Protein AF-A0A966U007-F1 (afdb_monomer_lite)

Radius of gyration: 18.62 Å; chains: 1; bounding box: 46×40×40 Å

Secondary structure (DSSP, 8-state):
-----HHHHHHHHHHHTSTT-SEEEEE-TTSS-EEEEE-TTSHHHHHHHHTT-----HHHHHHHHHHSPPTT---

Structure (mmCIF, N/CA/C/O backbone):
data_AF-A0A966U007-F1
#
_entry.id   AF-A0A966U007-F1
#
loop_
_atom_site.group_PDB
_atom_site.id
_atom_site.type_symbol
_atom_site.label_atom_id
_atom_site.label_alt_id
_atom_site.label_comp_id
_atom_site.label_asym_id
_atom_site.label_entity_id
_atom_site.label_seq_id
_atom_site.pdbx_PDB_ins_code
_atom_site.Cartn_x
_atom_site.Cartn_y
_atom_site.Cartn_z
_atom_site.occupancy
_atom_site.B_iso_or_equiv
_atom_site.auth_seq_id
_atom_site.auth_comp_id
_atom_site.auth_asym_id
_atom_site.auth_atom_id
_atom_site.pdbx_PDB_model_num
ATOM 1 N N . MET A 1 1 ? 8.445 14.609 -12.428 1.00 49.88 1 MET A N 1
ATOM 2 C CA . MET A 1 1 ? 7.345 14.166 -11.544 1.00 49.88 1 MET A CA 1
ATOM 3 C C . MET A 1 1 ? 6.713 12.956 -12.197 1.00 49.88 1 MET A C 1
ATOM 5 O O . MET A 1 1 ? 6.009 13.131 -13.184 1.00 49.88 1 MET A O 1
ATOM 9 N N . ALA A 1 2 ? 7.042 11.749 -11.734 1.00 57.94 2 ALA A N 1
ATOM 10 C CA . ALA A 1 2 ? 6.395 10.549 -12.249 1.00 57.94 2 ALA A CA 1
ATOM 11 C C . ALA A 1 2 ? 4.909 10.612 -11.889 1.00 57.94 2 ALA A C 1
ATOM 13 O O . ALA A 1 2 ? 4.539 10.960 -10.765 1.00 57.94 2 ALA A O 1
ATOM 14 N N . SER A 1 3 ? 4.056 10.405 -12.879 1.00 72.38 3 SER A N 1
ATOM 15 C CA . SER A 1 3 ? 2.624 10.617 -12.756 1.00 72.38 3 SER A CA 1
ATOM 16 C C . SER A 1 3 ? 1.940 9.501 -13.515 1.00 72.38 3 SER A C 1
ATOM 18 O O . SER A 1 3 ? 2.289 9.257 -14.666 1.00 72.38 3 SER A O 1
ATOM 20 N N . LEU A 1 4 ? 0.968 8.848 -12.876 1.00 77.50 4 LEU A N 1
ATOM 21 C CA . LEU A 1 4 ? 0.156 7.809 -13.506 1.00 77.50 4 LEU A CA 1
ATOM 22 C C . LEU A 1 4 ? -0.385 8.318 -14.848 1.00 77.50 4 LEU A C 1
ATOM 24 O O . LEU A 1 4 ? -0.836 9.468 -14.945 1.00 77.50 4 LEU A O 1
ATOM 28 N N . SER A 1 5 ? -0.365 7.485 -15.880 1.00 87.00 5 SER A N 1
ATOM 29 C CA . SER A 1 5 ? -0.999 7.818 -17.153 1.00 87.00 5 SER A CA 1
ATOM 30 C C . SER A 1 5 ? -2.501 8.053 -16.957 1.00 87.00 5 SER A C 1
ATOM 32 O O . SER A 1 5 ? -3.103 7.668 -15.949 1.00 87.00 5 SER A O 1
ATOM 34 N N . PHE A 1 6 ? -3.138 8.707 -17.928 1.00 87.56 6 PHE A N 1
ATOM 35 C CA . PHE A 1 6 ? -4.579 8.958 -17.881 1.00 87.56 6 PHE A CA 1
ATOM 36 C C . PHE A 1 6 ? -5.391 7.664 -17.685 1.00 87.56 6 PHE A C 1
ATOM 38 O O . PHE A 1 6 ? -6.316 7.628 -16.874 1.00 87.56 6 PHE A O 1
ATOM 45 N N . TRP A 1 7 ? -5.002 6.587 -18.372 1.00 88.88 7 TRP A N 1
ATOM 46 C CA . TRP A 1 7 ? -5.684 5.295 -18.302 1.00 88.88 7 TRP A CA 1
ATOM 47 C C . TRP A 1 7 ? -5.513 4.606 -16.953 1.00 88.88 7 TRP A C 1
ATOM 49 O O . TRP A 1 7 ? -6.479 4.071 -16.417 1.00 88.88 7 TRP A O 1
ATOM 59 N N . GLU A 1 8 ? -4.319 4.669 -16.369 1.00 86.56 8 GLU A N 1
ATOM 60 C CA . GLU A 1 8 ? -4.069 4.108 -15.040 1.00 86.56 8 GLU A CA 1
ATOM 61 C C . GLU A 1 8 ? -4.860 4.861 -13.971 1.00 86.56 8 GLU A C 1
ATOM 63 O O . GLU A 1 8 ? -5.478 4.235 -13.113 1.00 86.56 8 GLU A O 1
ATOM 68 N N . ARG A 1 9 ? -4.939 6.196 -14.055 1.00 87.62 9 ARG A N 1
ATOM 69 C CA . ARG A 1 9 ? -5.786 6.983 -13.143 1.00 87.62 9 ARG A CA 1
ATOM 70 C C . ARG A 1 9 ? -7.255 6.608 -13.266 1.00 87.62 9 ARG A C 1
ATOM 72 O O . ARG A 1 9 ? -7.926 6.474 -12.246 1.00 87.62 9 ARG A O 1
ATOM 79 N N . LEU A 1 10 ? -7.750 6.438 -14.492 1.00 88.44 10 LEU A N 1
ATOM 80 C CA . LEU A 1 10 ? -9.134 6.038 -14.726 1.00 88.44 10 LEU A CA 1
ATOM 81 C C . LEU A 1 10 ? -9.410 4.634 -14.170 1.00 88.44 10 LEU A C 1
ATOM 83 O O . LEU A 1 10 ? -10.428 4.429 -13.512 1.00 88.44 10 LEU A O 1
ATOM 87 N N . ALA A 1 11 ? -8.491 3.689 -14.376 1.00 88.62 11 ALA A N 1
ATOM 88 C CA . ALA A 1 11 ? -8.597 2.336 -13.841 1.00 88.62 11 ALA A CA 1
ATOM 89 C C . ALA A 1 11 ? -8.611 2.331 -12.305 1.00 88.62 11 ALA A C 1
ATOM 91 O O . ALA A 1 11 ? -9.494 1.719 -11.705 1.00 88.62 11 ALA A O 1
ATOM 92 N N . VAL A 1 12 ? -7.695 3.067 -11.665 1.00 88.19 12 VAL A N 1
ATOM 93 C CA . VAL A 1 12 ? -7.668 3.223 -10.201 1.00 88.19 12 VAL A CA 1
ATOM 94 C C . VAL A 1 12 ? -8.973 3.846 -9.705 1.00 88.19 12 VAL A C 1
ATOM 96 O O . VAL A 1 12 ? -9.576 3.325 -8.773 1.00 88.19 12 VAL A O 1
ATOM 99 N N . ALA A 1 13 ? -9.462 4.908 -10.351 1.00 87.50 13 ALA A N 1
ATOM 100 C CA . ALA A 1 13 ? -10.705 5.572 -9.960 1.00 87.50 13 ALA A CA 1
ATOM 101 C C . ALA A 1 13 ? -11.935 4.651 -10.053 1.00 87.50 13 ALA A C 1
ATOM 103 O O . ALA A 1 13 ? -12.823 4.719 -9.202 1.00 87.50 13 ALA A O 1
ATOM 104 N N . LEU A 1 14 ? -11.989 3.780 -11.065 1.00 89.44 14 LEU A N 1
ATOM 105 C CA . LEU A 1 14 ? -13.058 2.792 -11.205 1.00 89.44 14 LEU A CA 1
ATOM 106 C C . LEU A 1 14 ? -12.961 1.691 -10.144 1.00 89.44 14 LEU A C 1
ATOM 108 O O . LEU A 1 14 ? -13.975 1.330 -9.548 1.00 89.44 14 LEU A O 1
ATOM 112 N N . LEU A 1 15 ? -11.755 1.181 -9.892 1.00 86.81 15 LEU A N 1
ATOM 113 C CA . LEU A 1 15 ? -11.531 0.088 -8.947 1.00 86.81 15 LEU A CA 1
ATOM 114 C C . LEU A 1 15 ? -11.759 0.518 -7.495 1.00 86.81 15 LEU A C 1
ATOM 116 O O . LEU A 1 15 ? -12.431 -0.195 -6.762 1.00 86.81 15 LEU A O 1
ATOM 120 N N . VAL A 1 16 ? -11.301 1.708 -7.097 1.00 86.25 16 VAL A N 1
ATOM 121 C CA . VAL A 1 16 ? -11.509 2.256 -5.738 1.00 86.25 16 VAL A CA 1
ATOM 122 C C . VAL A 1 16 ? -12.992 2.463 -5.418 1.00 86.25 16 VAL A C 1
ATOM 124 O O . VAL A 1 16 ? -13.406 2.421 -4.265 1.00 86.25 16 VAL A O 1
ATOM 127 N N . ARG A 1 17 ? -13.828 2.671 -6.438 1.00 85.12 17 ARG A N 1
ATOM 128 C CA . ARG A 1 17 ? -15.273 2.862 -6.268 1.00 85.12 17 ARG A CA 1
ATOM 129 C C . ARG A 1 17 ? -16.034 1.542 -6.079 1.00 85.12 17 ARG A C 1
ATOM 131 O O . ARG A 1 17 ? -17.226 1.565 -5.775 1.00 85.12 17 ARG A O 1
ATOM 138 N N . SER A 1 18 ? -15.373 0.402 -6.276 1.00 84.31 18 SER A N 1
ATOM 139 C CA . SER A 1 18 ? -15.953 -0.919 -6.053 1.00 84.31 18 SER A CA 1
ATOM 140 C C . SER A 1 18 ? -15.959 -1.257 -4.558 1.00 84.31 18 SER A C 1
ATOM 142 O O . SER A 1 18 ? -14.900 -1.240 -3.937 1.00 84.31 18 SER A O 1
ATOM 144 N N . PRO A 1 19 ? -17.092 -1.693 -3.978 1.00 83.56 19 PRO A N 1
ATOM 145 C CA . PRO A 1 19 ? -17.156 -2.106 -2.571 1.00 83.56 19 PRO A CA 1
ATOM 146 C C . PRO A 1 19 ? -16.371 -3.397 -2.276 1.00 83.56 19 PRO A C 1
ATOM 148 O O . PRO A 1 19 ? -16.317 -3.839 -1.135 1.00 83.56 19 PRO A O 1
ATOM 151 N N . ARG A 1 20 ? -15.805 -4.048 -3.302 1.00 86.06 20 ARG A N 1
ATOM 152 C CA . ARG A 1 20 ? -14.993 -5.269 -3.168 1.00 86.06 20 ARG A CA 1
ATOM 153 C C . ARG A 1 20 ? -13.493 -4.993 -3.106 1.00 86.06 20 ARG A C 1
ATOM 155 O O . ARG A 1 20 ? -12.721 -5.931 -2.938 1.00 86.06 20 ARG A O 1
ATOM 162 N N . THR A 1 21 ? -13.074 -3.751 -3.318 1.00 85.44 21 THR A N 1
ATOM 163 C CA . THR A 1 21 ? -11.663 -3.394 -3.437 1.00 85.44 21 THR A CA 1
ATOM 164 C C . THR A 1 21 ? -11.269 -2.559 -2.232 1.00 85.44 21 THR A C 1
ATOM 166 O O . THR A 1 21 ? -11.524 -1.362 -2.203 1.00 85.44 21 THR A O 1
ATOM 169 N N . SER A 1 22 ? -10.649 -3.196 -1.240 1.00 86.31 22 SER A N 1
ATOM 170 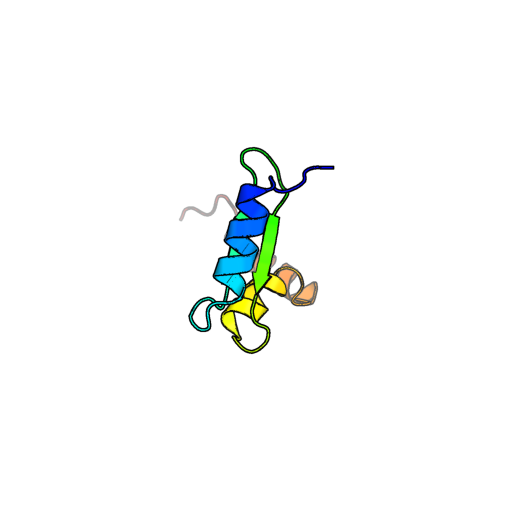C CA . SER A 1 22 ? -10.171 -2.513 -0.035 1.00 86.31 22 SER A CA 1
ATOM 171 C C . SER A 1 22 ? -8.733 -2.003 -0.152 1.00 86.31 22 SER A C 1
ATOM 173 O O . SER A 1 22 ? -8.366 -1.064 0.547 1.00 86.31 22 SER A O 1
ATOM 175 N N . LEU A 1 23 ? -7.919 -2.564 -1.054 1.00 87.81 23 LEU A N 1
ATOM 176 C CA . LEU A 1 23 ? -6.521 -2.177 -1.250 1.00 87.81 23 LEU A CA 1
ATOM 177 C C . LEU A 1 23 ? -6.133 -2.219 -2.731 1.00 87.81 23 LEU A C 1
ATOM 179 O O . LEU A 1 23 ? -6.389 -3.199 -3.431 1.00 87.81 23 LEU A O 1
ATOM 183 N N . LEU A 1 24 ? -5.460 -1.167 -3.192 1.00 88.56 24 LEU A N 1
ATOM 184 C CA . LEU A 1 24 ? -4.895 -1.069 -4.530 1.00 88.56 24 LEU A CA 1
ATOM 185 C C . LEU A 1 24 ? -3.494 -0.458 -4.450 1.00 88.56 24 LEU A C 1
ATOM 187 O O . LEU A 1 24 ? -3.316 0.653 -3.954 1.00 88.56 24 LEU A O 1
ATOM 191 N N . VAL A 1 25 ? -2.503 -1.187 -4.966 1.00 87.62 25 VAL A N 1
ATOM 192 C CA . VAL A 1 25 ? -1.095 -0.776 -4.997 1.00 87.62 25 VAL A CA 1
ATOM 193 C C . VAL A 1 25 ? -0.620 -0.750 -6.445 1.00 87.62 25 VAL A C 1
ATOM 195 O O . VAL A 1 25 ? -0.682 -1.762 -7.140 1.00 87.62 25 VAL A O 1
ATOM 198 N N . VAL A 1 26 ? -0.124 0.400 -6.898 1.00 87.19 26 VAL A N 1
ATOM 199 C CA . VAL A 1 26 ? 0.506 0.564 -8.212 1.00 87.19 26 VAL A CA 1
ATOM 200 C C . VAL A 1 26 ? 1.964 0.935 -8.003 1.00 87.19 26 VAL A C 1
ATOM 202 O O . VAL A 1 26 ? 2.272 2.011 -7.496 1.00 87.19 26 VAL A O 1
ATOM 205 N N . LYS A 1 27 ? 2.868 0.043 -8.403 1.00 86.19 27 LYS A N 1
ATOM 206 C CA . LYS A 1 27 ? 4.310 0.287 -8.397 1.00 86.19 27 LYS A CA 1
ATOM 207 C C . LYS A 1 27 ? 4.787 0.499 -9.825 1.00 86.19 27 LYS A C 1
ATOM 209 O O . LYS A 1 27 ? 4.566 -0.354 -10.683 1.00 86.19 27 LYS A O 1
ATOM 214 N N . GLU A 1 28 ? 5.452 1.620 -10.061 1.00 85.06 28 GLU A N 1
ATOM 215 C CA . GLU A 1 28 ? 6.092 1.874 -11.347 1.00 85.06 28 GLU A CA 1
ATOM 216 C C . GLU A 1 28 ? 7.311 0.956 -11.519 1.00 85.06 28 GLU A C 1
ATOM 218 O O . GLU A 1 28 ? 8.070 0.709 -10.576 1.00 85.06 28 GLU A O 1
ATOM 223 N N . ARG A 1 29 ? 7.486 0.400 -12.722 1.00 79.25 29 ARG A N 1
ATOM 224 C CA . ARG A 1 29 ? 8.621 -0.480 -13.020 1.00 79.25 29 ARG A CA 1
ATOM 225 C C . ARG A 1 29 ? 9.922 0.335 -12.957 1.00 79.25 29 ARG A C 1
ATOM 227 O O . ARG A 1 29 ? 9.953 1.487 -13.373 1.00 79.25 29 ARG A O 1
ATOM 234 N N . ASP A 1 30 ? 10.968 -0.261 -12.388 1.00 80.44 30 ASP A N 1
ATOM 235 C CA . ASP A 1 30 ? 12.310 0.331 -12.248 1.00 80.44 30 ASP A CA 1
ATOM 236 C C . ASP A 1 30 ? 12.379 1.643 -11.441 1.00 80.44 30 ASP A C 1
ATOM 238 O O . ASP A 1 30 ? 13.405 2.319 -11.428 1.00 80.44 30 ASP A O 1
ATOM 2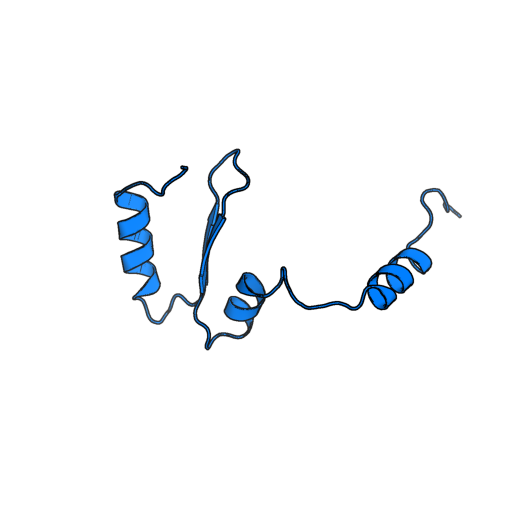42 N N . THR A 1 31 ? 11.313 1.980 -10.710 1.00 76.56 31 THR A N 1
ATOM 243 C CA . THR A 1 31 ? 11.236 3.181 -9.873 1.00 76.56 31 THR A CA 1
ATOM 244 C C . THR A 1 31 ? 10.800 2.813 -8.451 1.00 76.56 31 THR A C 1
ATOM 246 O O . THR A 1 31 ? 10.068 1.848 -8.224 1.00 76.56 31 THR A O 1
ATOM 249 N N . SER A 1 32 ? 11.235 3.594 -7.461 1.00 78.38 32 SER A N 1
ATOM 250 C CA . SER A 1 32 ? 10.842 3.422 -6.050 1.00 78.38 32 SER A CA 1
ATOM 251 C C . SER A 1 32 ? 9.484 4.053 -5.708 1.00 78.38 32 SER A C 1
ATOM 253 O O . SER A 1 32 ? 9.104 4.099 -4.542 1.00 78.38 32 SER A O 1
ATOM 255 N N . ILE A 1 33 ? 8.761 4.575 -6.701 1.00 81.00 33 ILE A N 1
ATOM 256 C CA . ILE A 1 33 ? 7.490 5.274 -6.508 1.00 81.00 33 ILE A CA 1
ATOM 257 C C . ILE A 1 33 ? 6.360 4.247 -6.483 1.00 81.00 33 ILE A C 1
ATOM 259 O O . ILE A 1 33 ? 6.206 3.427 -7.392 1.00 81.00 33 ILE A O 1
ATOM 263 N N . VAL A 1 34 ? 5.561 4.317 -5.422 1.00 83.00 34 VAL A N 1
ATOM 264 C CA . VAL A 1 34 ? 4.392 3.469 -5.213 1.00 83.00 34 VAL A CA 1
ATOM 265 C C . VAL A 1 34 ? 3.198 4.368 -4.933 1.00 83.00 34 VAL A C 1
ATOM 267 O O . VAL A 1 34 ? 3.245 5.234 -4.062 1.00 83.00 34 VAL A O 1
ATOM 270 N N . PHE A 1 35 ? 2.122 4.154 -5.676 1.00 84.88 35 PHE A N 1
ATOM 271 C CA . PHE A 1 35 ? 0.830 4.773 -5.433 1.00 84.88 35 PHE A CA 1
ATOM 272 C C . PHE A 1 35 ? -0.050 3.761 -4.711 1.00 84.88 35 PHE A C 1
ATOM 274 O O . PHE A 1 35 ? -0.231 2.643 -5.194 1.00 84.88 35 PHE A O 1
ATOM 281 N N . VAL A 1 36 ? -0.598 4.147 -3.562 1.00 84.75 36 VAL A N 1
ATOM 282 C CA . VAL A 1 36 ? -1.454 3.273 -2.756 1.00 84.75 36 VAL A CA 1
ATOM 283 C C . VAL A 1 36 ? -2.800 3.941 -2.529 1.00 84.75 36 VAL A C 1
ATOM 285 O O . VAL A 1 36 ? -2.875 5.128 -2.213 1.00 84.75 36 VAL A O 1
ATOM 288 N N . SER A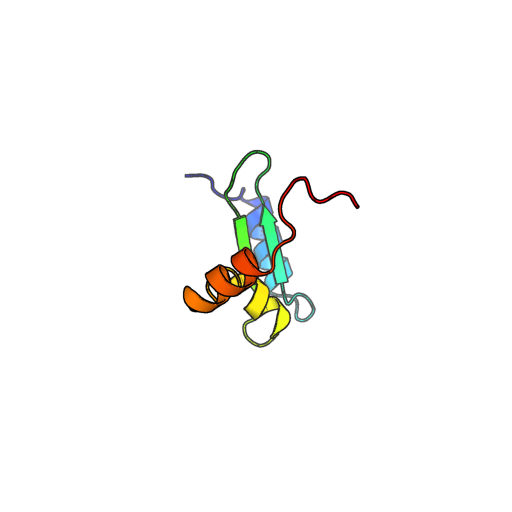 1 37 ? -3.866 3.166 -2.684 1.00 85.69 37 SER A N 1
ATOM 289 C CA . SER A 1 37 ? -5.212 3.514 -2.249 1.00 85.69 37 SER A CA 1
ATOM 290 C C . SER A 1 37 ? -5.715 2.405 -1.336 1.00 85.69 37 SER A C 1
ATOM 292 O O . SER A 1 37 ? -5.686 1.236 -1.718 1.00 85.69 37 SER A O 1
ATOM 294 N N . ALA A 1 38 ? -6.134 2.765 -0.127 1.00 85.19 38 ALA A N 1
ATOM 295 C CA . ALA A 1 38 ? -6.639 1.823 0.858 1.00 85.19 38 ALA A CA 1
ATOM 296 C C . ALA A 1 38 ? -7.917 2.345 1.501 1.00 85.19 38 ALA A C 1
ATOM 298 O O . ALA A 1 38 ? -8.055 3.545 1.768 1.00 85.19 38 ALA A O 1
ATOM 299 N N . ASP A 1 39 ? -8.822 1.417 1.783 1.00 83.69 39 ASP A N 1
ATOM 300 C CA . ASP A 1 39 ? -9.947 1.636 2.670 1.00 83.69 39 ASP A CA 1
ATOM 301 C C . ASP A 1 39 ? -9.443 1.688 4.118 1.00 83.69 39 ASP A C 1
ATOM 303 O O . ASP A 1 39 ? -8.739 0.798 4.587 1.00 83.69 39 ASP A O 1
ATOM 307 N N . LYS A 1 40 ? -9.811 2.748 4.838 1.00 76.62 40 LYS A N 1
ATOM 308 C CA . LYS A 1 40 ? -9.431 2.946 6.244 1.00 76.62 40 LYS A CA 1
ATOM 309 C C . LYS A 1 40 ? -10.186 2.025 7.197 1.00 76.62 40 LYS A C 1
ATOM 311 O O . LYS A 1 40 ? -9.795 1.904 8.353 1.00 76.62 40 LYS A O 1
ATOM 316 N N . THR A 1 41 ? -11.296 1.453 6.744 1.00 81.75 41 THR A N 1
ATOM 317 C CA . THR A 1 41 ? -12.122 0.553 7.551 1.00 81.75 41 THR A CA 1
ATOM 318 C C . THR A 1 41 ? -11.619 -0.888 7.513 1.00 81.75 41 THR A C 1
ATOM 320 O O . THR A 1 41 ? -11.937 -1.657 8.419 1.00 81.75 41 THR A O 1
ATOM 323 N N . ASP A 1 42 ? -10.798 -1.243 6.518 1.00 81.62 42 ASP A N 1
ATOM 324 C CA . ASP A 1 42 ? -10.136 -2.542 6.445 1.00 81.62 42 ASP A CA 1
ATOM 325 C C . ASP A 1 42 ? -8.803 -2.485 7.220 1.00 81.62 42 ASP A C 1
ATOM 327 O O . ASP A 1 42 ? -7.888 -1.763 6.811 1.00 81.62 42 ASP A O 1
ATOM 331 N N . PRO A 1 43 ? -8.655 -3.238 8.326 1.00 77.88 43 PRO A N 1
ATOM 332 C CA . PRO A 1 43 ? -7.437 -3.229 9.132 1.00 77.88 43 PRO A CA 1
ATOM 333 C C . PRO A 1 43 ? -6.198 -3.700 8.355 1.00 77.88 43 PRO A C 1
ATOM 335 O O . PRO A 1 43 ? -5.098 -3.221 8.626 1.00 77.88 43 PRO A O 1
ATOM 338 N N . LEU A 1 44 ? -6.352 -4.589 7.366 1.00 79.88 44 LEU A N 1
ATOM 339 C CA . LEU A 1 44 ? -5.238 -5.055 6.538 1.00 79.88 44 LEU A CA 1
ATOM 340 C C . LEU A 1 44 ? -4.795 -3.965 5.556 1.00 79.88 44 LEU A C 1
ATOM 342 O O . LEU A 1 44 ? -3.602 -3.715 5.389 1.00 79.88 44 LEU A O 1
ATOM 346 N N . ALA A 1 45 ? -5.753 -3.296 4.916 1.00 80.44 45 ALA A N 1
ATOM 347 C CA . ALA A 1 45 ? -5.460 -2.215 3.983 1.00 80.44 45 ALA A CA 1
ATOM 348 C C . ALA A 1 45 ? -4.869 -0.994 4.708 1.00 80.44 45 ALA A C 1
ATOM 350 O O . ALA A 1 45 ? -3.919 -0.381 4.212 1.00 80.44 45 ALA A O 1
ATOM 351 N N . ALA A 1 46 ? -5.375 -0.697 5.910 1.00 75.00 46 ALA A N 1
ATOM 352 C CA . ALA A 1 46 ? -4.807 0.297 6.807 1.00 75.00 46 ALA A CA 1
ATOM 353 C C . ALA A 1 46 ? -3.355 -0.048 7.159 1.00 75.00 46 ALA A C 1
ATOM 355 O O . ALA A 1 46 ? -2.496 0.798 6.938 1.00 75.00 46 ALA A O 1
ATOM 356 N N . TYR A 1 47 ? -3.064 -1.288 7.575 1.00 74.25 47 TYR A N 1
ATOM 357 C CA . TYR A 1 47 ? -1.700 -1.743 7.864 1.00 74.25 47 TYR A CA 1
ATOM 358 C C . TYR A 1 47 ? -0.758 -1.623 6.662 1.00 74.25 47 TYR A C 1
ATOM 360 O O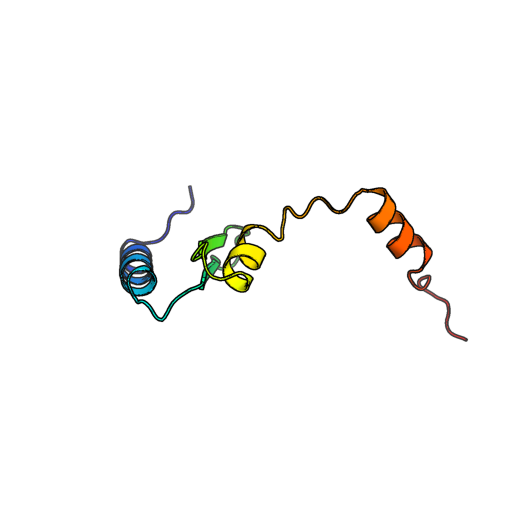 . TYR A 1 47 ? 0.389 -1.243 6.828 1.00 74.25 47 TYR A O 1
ATOM 368 N N . VAL A 1 48 ? -1.194 -1.886 5.429 1.00 75.75 48 VAL A N 1
ATOM 369 C CA . VAL A 1 48 ? -0.307 -1.727 4.257 1.00 75.75 48 VAL A CA 1
ATOM 370 C C . VAL A 1 48 ? 0.034 -0.256 3.986 1.00 75.75 48 VAL A C 1
ATOM 372 O O . VAL A 1 48 ? 1.130 0.046 3.514 1.00 75.75 48 VAL A O 1
ATOM 375 N N . VAL A 1 49 ? -0.877 0.670 4.295 1.00 73.75 49 VAL A N 1
ATOM 376 C CA . VAL A 1 49 ? -0.636 2.115 4.149 1.00 73.75 49 VAL A CA 1
ATOM 377 C C . VAL A 1 49 ? 0.116 2.705 5.339 1.00 73.75 49 VAL A C 1
ATOM 379 O O . VAL A 1 49 ? 0.950 3.586 5.144 1.00 73.75 49 VAL A O 1
ATOM 382 N N . SER A 1 50 ? -0.155 2.234 6.557 1.00 68.06 50 SER A N 1
ATOM 383 C CA . SER A 1 50 ? 0.466 2.722 7.792 1.00 68.06 50 SER A CA 1
ATOM 384 C C . SER A 1 50 ? 1.723 1.951 8.195 1.00 68.06 50 SER A C 1
ATOM 386 O O . SER A 1 50 ? 2.516 2.458 8.974 1.00 68.06 50 SER A O 1
ATOM 388 N N . GLY A 1 51 ? 1.942 0.748 7.666 1.00 55.16 51 GLY A N 1
ATOM 389 C CA . GLY A 1 51 ? 2.964 -0.227 8.076 1.00 55.16 51 GLY A CA 1
ATOM 390 C C . GLY A 1 51 ? 4.393 0.081 7.633 1.00 55.16 51 GLY A C 1
ATOM 391 O O . GLY A 1 51 ? 5.271 -0.763 7.763 1.00 55.16 51 GLY A O 1
ATOM 392 N N . LEU A 1 52 ? 4.656 1.291 7.140 1.00 51.16 52 LEU A N 1
ATOM 393 C CA . LEU A 1 52 ? 6.004 1.878 7.134 1.00 51.16 52 LEU A CA 1
ATOM 394 C C . LEU A 1 52 ? 6.239 2.804 8.340 1.00 51.16 52 LEU A C 1
ATOM 396 O O . LEU A 1 52 ? 7.289 3.431 8.443 1.00 51.16 52 LEU A O 1
ATOM 400 N N . GLN A 1 53 ? 5.250 2.920 9.225 1.00 48.69 53 GLN A N 1
ATOM 401 C CA . GLN A 1 53 ? 5.162 3.939 10.261 1.00 48.69 53 GLN A CA 1
ATOM 402 C C . GLN A 1 53 ? 4.486 3.412 11.536 1.00 48.69 53 GLN A C 1
ATOM 404 O O . GLN A 1 53 ? 3.932 4.193 12.305 1.00 48.69 53 GLN A O 1
ATOM 409 N N . GLU A 1 54 ? 4.514 2.099 11.782 1.00 49.44 54 GLU A N 1
ATOM 410 C CA . GLU A 1 54 ? 4.387 1.653 13.167 1.00 49.44 54 GLU A CA 1
ATOM 411 C C . GLU A 1 54 ? 5.720 1.943 13.852 1.00 49.44 54 GLU A C 1
ATOM 413 O O . GLU A 1 54 ? 6.767 1.417 13.477 1.00 49.44 54 GLU A O 1
ATOM 418 N N . ASP A 1 55 ? 5.635 2.880 14.791 1.00 55.81 55 ASP A N 1
ATOM 419 C CA . ASP A 1 55 ? 6.652 3.396 15.700 1.00 55.81 55 ASP A CA 1
ATOM 420 C C . ASP A 1 55 ? 7.206 2.247 16.565 1.00 55.81 55 ASP A C 1
ATOM 422 O O . ASP A 1 55 ? 6.953 2.156 17.766 1.00 55.81 55 ASP A O 1
ATOM 426 N N . GLU A 1 56 ? 7.902 1.285 15.955 1.00 56.88 56 GLU A N 1
ATOM 427 C CA . GLU A 1 56 ? 8.620 0.275 16.715 1.00 56.88 56 GLU A CA 1
ATOM 428 C C . GLU A 1 56 ? 9.722 1.024 17.481 1.00 56.88 56 GLU A C 1
ATOM 430 O O . GLU A 1 56 ? 10.601 1.622 16.846 1.00 56.88 56 GLU A O 1
ATOM 435 N N . PRO A 1 57 ? 9.679 1.083 18.829 1.00 66.44 57 PRO A N 1
ATOM 436 C CA . PRO A 1 57 ? 10.657 1.859 19.568 1.00 66.44 57 PRO A CA 1
ATOM 437 C C . PRO A 1 57 ? 12.041 1.309 19.239 1.00 66.44 57 PRO A C 1
ATOM 439 O O . PRO A 1 57 ? 12.233 0.094 19.163 1.00 66.44 57 PRO A O 1
ATOM 442 N N . ALA A 1 58 ? 13.021 2.197 19.055 1.00 68.19 58 ALA A N 1
ATOM 443 C CA . ALA A 1 58 ? 14.370 1.815 18.628 1.00 68.19 58 ALA A CA 1
ATOM 444 C C . ALA A 1 58 ? 14.999 0.701 19.498 1.00 68.19 58 ALA A C 1
ATOM 446 O O . ALA A 1 58 ? 15.845 -0.055 19.025 1.00 68.19 58 ALA A O 1
ATOM 447 N N . SER A 1 59 ? 14.550 0.555 20.750 1.00 76.50 59 SER A N 1
ATOM 448 C CA . SER A 1 59 ? 14.914 -0.542 21.651 1.00 76.50 59 SER A CA 1
ATOM 449 C C . SER A 1 59 ? 14.516 -1.932 21.139 1.00 76.50 59 SER A C 1
ATOM 451 O O . SER A 1 59 ? 15.307 -2.861 21.254 1.00 76.50 59 SER A O 1
ATOM 453 N N . MET A 1 60 ? 13.333 -2.082 20.543 1.00 78.56 60 MET A N 1
ATOM 454 C CA . MET A 1 60 ? 12.828 -3.369 20.045 1.00 78.56 60 MET A CA 1
ATOM 455 C C . MET A 1 60 ? 13.607 -3.829 18.803 1.00 78.56 60 MET A C 1
ATOM 457 O O . MET A 1 60 ? 13.877 -5.016 18.619 1.00 78.56 60 MET A O 1
ATOM 461 N N . ILE A 1 61 ? 14.060 -2.868 17.991 1.00 76.94 61 ILE A N 1
ATOM 462 C CA . ILE A 1 61 ? 14.936 -3.114 16.839 1.00 76.94 61 ILE A CA 1
ATOM 463 C C . ILE A 1 61 ? 16.308 -3.633 17.306 1.00 76.94 61 ILE A C 1
ATOM 465 O O . ILE A 1 61 ? 16.839 -4.582 16.728 1.00 76.94 61 ILE A O 1
ATOM 469 N N . LEU A 1 62 ? 16.872 -3.047 18.369 1.00 77.56 62 LEU A N 1
ATOM 470 C CA . LEU A 1 62 ? 18.150 -3.481 18.947 1.00 77.56 62 LEU A CA 1
ATOM 471 C C . LEU A 1 62 ? 18.066 -4.876 19.575 1.00 77.56 62 LEU A C 1
ATOM 473 O O . LEU A 1 62 ? 18.989 -5.670 19.412 1.00 77.56 62 LEU A O 1
ATOM 477 N N . GLU A 1 63 ? 16.961 -5.190 20.249 1.00 81.12 63 GLU A N 1
ATOM 478 C CA . GLU A 1 63 ? 16.729 -6.512 20.838 1.00 81.12 63 GLU A CA 1
ATOM 479 C C . GLU A 1 63 ? 16.698 -7.609 19.763 1.00 81.12 63 GLU A C 1
ATOM 481 O O . GLU A 1 63 ? 17.371 -8.632 19.897 1.00 81.12 63 GLU A O 1
ATOM 486 N N . ARG A 1 64 ? 16.024 -7.366 18.629 1.00 80.06 64 ARG A N 1
ATOM 487 C CA . ARG A 1 64 ? 16.057 -8.293 17.484 1.00 80.06 64 ARG A CA 1
ATOM 488 C C . ARG A 1 64 ? 17.459 -8.472 16.914 1.00 80.06 64 ARG A C 1
ATOM 490 O O . ARG A 1 64 ? 17.812 -9.587 16.549 1.00 80.06 64 ARG A O 1
ATOM 497 N N . LEU A 1 65 ? 18.244 -7.398 16.824 1.00 78.06 65 LEU A N 1
ATOM 498 C CA . LEU A 1 65 ? 19.614 -7.470 16.313 1.00 78.06 65 LEU A CA 1
ATOM 499 C C . LEU A 1 65 ? 20.529 -8.266 17.254 1.00 78.06 65 LEU A C 1
ATOM 501 O O . LEU A 1 65 ? 21.395 -8.993 16.780 1.00 78.06 65 LEU A O 1
ATOM 505 N N . TYR A 1 66 ? 20.317 -8.161 18.568 1.00 80.50 66 TYR A N 1
ATOM 506 C CA . TYR A 1 66 ? 21.057 -8.931 19.569 1.00 80.50 66 TYR A CA 1
ATOM 507 C C . TYR A 1 66 ? 20.743 -10.433 19.508 1.00 80.50 66 TYR A C 1
ATOM 509 O O . TYR A 1 66 ? 21.640 -11.256 19.661 1.00 80.50 66 TYR A O 1
ATOM 517 N N . HIS A 1 67 ? 19.480 -10.789 19.264 1.00 83.00 67 HIS A N 1
ATOM 518 C CA . HIS A 1 67 ? 19.041 -12.182 19.133 1.00 83.00 67 HIS A CA 1
ATOM 519 C C . HIS A 1 67 ? 19.163 -12.748 17.713 1.00 83.00 67 HIS A C 1
ATOM 521 O O . HIS A 1 67 ? 18.854 -13.921 17.496 1.00 83.00 67 HIS A O 1
ATOM 527 N N . ALA A 1 68 ? 19.582 -11.941 16.737 1.00 82.25 68 ALA A N 1
ATOM 528 C CA . ALA A 1 68 ? 19.806 -12.421 15.387 1.00 82.25 68 ALA A CA 1
ATOM 529 C C . ALA A 1 68 ? 21.019 -13.366 15.373 1.00 82.25 68 ALA A C 1
ATOM 531 O O . ALA A 1 68 ? 22.031 -13.067 16.012 1.00 82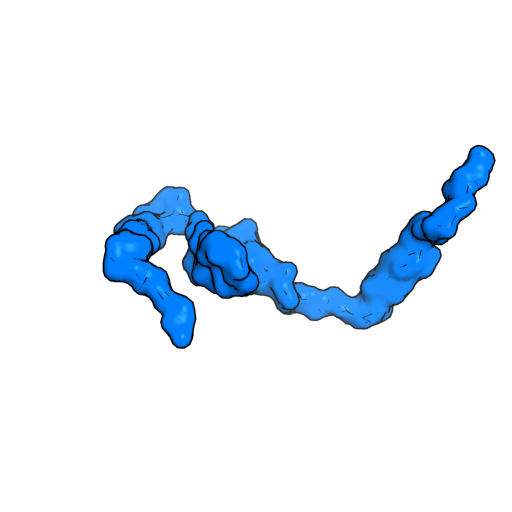.25 68 ALA A O 1
ATOM 532 N N . PRO A 1 69 ? 20.950 -14.491 14.639 1.00 78.88 69 PRO A N 1
ATOM 533 C CA . PRO A 1 69 ? 22.095 -15.377 14.494 1.00 78.88 69 PRO A CA 1
ATOM 534 C C . PRO A 1 69 ? 23.270 -14.592 13.909 1.00 78.88 69 PRO A C 1
ATOM 536 O O . PRO A 1 69 ? 23.123 -13.869 12.916 1.00 78.88 69 PRO A O 1
ATOM 539 N N . SER A 1 70 ? 24.438 -14.718 14.535 1.00 75.06 70 SER A N 1
ATOM 540 C CA . SER A 1 70 ? 25.655 -14.111 14.017 1.00 75.06 70 SER A CA 1
ATOM 541 C C . SER A 1 70 ? 26.016 -14.803 12.694 1.00 75.06 70 SER A C 1
ATOM 543 O O . SER A 1 70 ? 25.932 -16.025 12.545 1.00 75.06 70 SER A O 1
ATOM 545 N N . TYR A 1 71 ? 26.360 -14.019 11.671 1.00 58.84 71 TYR A N 1
ATOM 546 C CA . TYR A 1 71 ? 26.762 -14.583 10.385 1.00 58.84 71 TYR A CA 1
ATOM 547 C C . TYR A 1 71 ? 28.070 -15.368 10.571 1.00 58.84 71 TYR A C 1
ATOM 549 O O . TYR A 1 71 ? 29.125 -14.762 10.752 1.00 58.84 71 TYR A O 1
ATOM 557 N N . GLY A 1 72 ? 27.997 -16.702 10.527 1.00 66.56 72 GLY A N 1
ATOM 558 C CA . GLY A 1 72 ? 29.156 -17.591 10.658 1.00 66.56 72 GLY A CA 1
ATOM 559 C C . GLY A 1 72 ? 29.103 -18.600 11.808 1.00 66.56 72 GLY A C 1
ATOM 560 O O . GLY A 1 72 ? 30.004 -19.430 11.885 1.00 66.56 72 GLY A O 1
ATOM 561 N N . GLU A 1 73 ? 28.068 -18.595 12.654 1.00 61.81 73 GLU A N 1
ATOM 562 C CA . GLU A 1 73 ? 27.808 -19.710 13.576 1.00 61.81 73 GLU A CA 1
ATOM 563 C C . GLU A 1 73 ? 27.168 -20.879 12.813 1.00 61.81 73 GLU A C 1
ATOM 565 O O . GLU A 1 73 ? 25.950 -21.031 12.731 1.00 61.81 73 GLU A O 1
ATOM 570 N N . VAL A 1 74 ? 28.025 -21.676 12.178 1.00 59.94 74 VAL A N 1
ATOM 571 C CA . VAL A 1 74 ? 27.723 -23.058 11.798 1.00 59.94 74 VAL A CA 1
ATOM 572 C C . VAL A 1 74 ? 28.256 -23.916 12.947 1.00 59.94 74 VAL A C 1
ATOM 574 O O . VAL A 1 74 ? 29.447 -23.818 13.244 1.00 59.94 74 VAL A O 1
ATOM 577 N N . GLU A 1 75 ? 27.388 -24.679 13.619 1.00 54.66 75 GLU A N 1
ATOM 578 C CA . GLU A 1 75 ? 27.817 -25.765 14.525 1.00 54.66 75 GLU A CA 1
ATOM 579 C C . GLU A 1 75 ? 28.717 -26.777 13.800 1.00 54.66 75 GLU A C 1
ATOM 581 O O . GLU A 1 75 ? 28.405 -27.129 12.635 1.00 54.66 75 GLU A O 1
#

pLDDT: mean 77.25,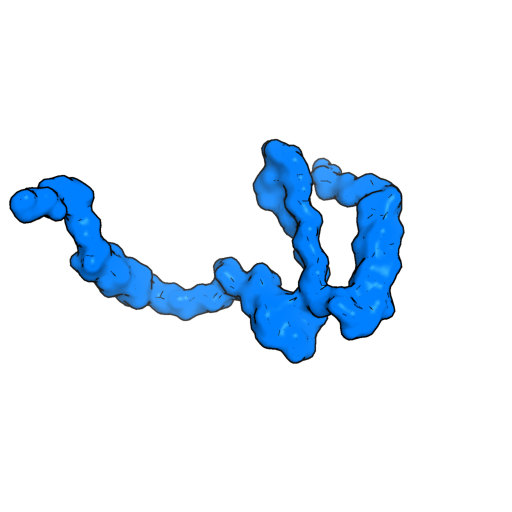 std 11.2, range [48.69, 89.44]

Sequence (75 aa):
MASLSFWERLAVALLVRSPRTSLLVVKERDTSIVFVSADKTDPLAAYVVSGLQEDEPASMILERLYHAPSYGEVE

Foldseek 3Di:
DDDDPPVRVVVCVVQLPDPVDAKDWDDDPPDPDIDIDGDPVDPVSVCVVCVVPPCPDVVNVVVCVVPDDDPPPDD